Protein AF-A0A8J2HNT0-F1 (afdb_monomer)

pLDDT: mean 80.93, std 15.76, range [39.84, 97.5]

Foldseek 3Di:
DDDDPPDPDDWDFDPVPFPVVVLVVQLCVVDDDPDPPDPPDDPVRVVVVVVVSVVSNVVSCVPGTDTDDPPVPPDDVVVVVVVVVVVVVLVVDDPVVNVVVVVVVVVVVVVVVVVVVVVVVVVVVVLVVPQDPVPVVVNCVSVCVVPPDDPDPPPPPPDPPDD

Organism: Cotesia congregata (NCBI:txid51543)

Sequence (163 aa):
MGCISPPPPTIRFNYKKTNWRKFGEKLLDIHQDFLPADRNLTINEINHDILKLKGEITDTINTIVPKMENDGRKGCLKYKFKSNLIADKFKQTDLDEQARIKQLIKVVNKKLTTEFQKSETAYWVAKAKSINYKENSKFFGRINRYYKYKEPPRIVKLAHTQK

Radius of gyration: 31.46 Å; Cα contacts (8 Å, |Δi|>4): 47; chains: 1; bounding box: 58×60×75 Å

Solvent-accessible surface area (back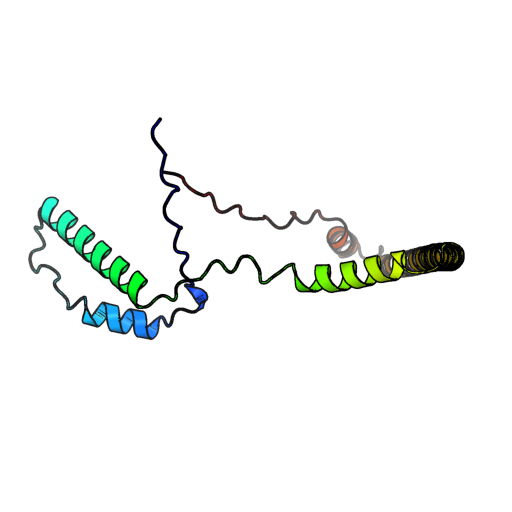bone atoms only — not comparable to full-atom values): 10210 Å² total; per-residue (Å²): 138,83,82,78,75,78,78,78,82,82,83,42,67,34,74,89,77,37,61,63,67,61,48,50,55,50,48,51,68,72,55,66,86,79,71,71,89,64,90,80,66,50,74,66,56,54,51,49,52,53,51,48,53,51,49,55,51,50,52,49,44,70,70,63,38,47,71,46,75,84,66,90,65,85,80,68,57,79,60,51,56,58,53,47,54,52,52,55,53,51,69,73,45,57,71,68,59,46,51,52,52,51,52,50,52,53,52,51,51,52,51,50,52,51,53,48,52,51,50,52,51,52,50,52,52,54,52,55,72,70,55,55,76,88,44,66,86,53,33,58,62,57,52,44,70,76,71,52,86,69,78,71,82,78,77,77,73,77,76,81,78,82,127

Mean predicted aligned error: 17.8 Å

Secondary structure (DSSP, 8-state):
----PPPPP-PEE-GGG--HHHHHHHHHHH------S-S---HHHHHHHHHHHHHHHHHHHHHHSPEE---TTTTTHHHHHHHHHHHHHHHHS-HHHHHHHHHHHHHHHHHHHHHHHHHHHHHHHHHHHT--TT-HHHHHHHHHHHHSPPPPP----------

Structure (mmCIF, N/CA/C/O backbone):
data_AF-A0A8J2HNT0-F1
#
_entry.id   AF-A0A8J2HNT0-F1
#
loop_
_atom_site.group_PDB
_atom_site.id
_atom_site.type_symbol
_atom_site.label_atom_id
_atom_site.label_alt_id
_atom_site.label_comp_id
_atom_site.label_asym_id
_atom_site.label_entity_id
_atom_site.label_seq_id
_atom_site.pdbx_PDB_ins_code
_atom_site.Cartn_x
_atom_site.Cartn_y
_atom_site.Cartn_z
_atom_site.occupancy
_atom_site.B_iso_or_equiv
_atom_site.auth_seq_id
_atom_site.auth_comp_id
_atom_site.auth_asym_id
_atom_site.auth_atom_id
_atom_site.pdbx_PDB_model_num
ATOM 1 N N . MET A 1 1 ? 27.626 -17.307 33.895 1.00 39.84 1 MET A N 1
ATOM 2 C CA . MET A 1 1 ? 26.960 -16.642 32.754 1.00 39.84 1 MET A CA 1
ATOM 3 C C . MET A 1 1 ? 25.559 -17.219 32.630 1.00 39.84 1 MET A C 1
ATOM 5 O O . MET A 1 1 ? 25.444 -18.393 32.314 1.00 39.84 1 MET A O 1
ATOM 9 N N . GLY A 1 2 ? 24.518 -16.459 32.976 1.00 45.34 2 GLY A N 1
ATOM 10 C CA . GLY A 1 2 ? 23.129 -16.917 32.867 1.00 45.34 2 GLY A CA 1
ATOM 11 C C . GLY A 1 2 ? 22.574 -16.598 31.482 1.00 45.34 2 GLY A C 1
ATOM 12 O O . GLY A 1 2 ? 22.509 -15.430 31.106 1.00 45.34 2 GLY A O 1
ATOM 13 N N . CYS A 1 3 ? 22.207 -17.619 30.711 1.00 40.81 3 CYS A N 1
ATOM 14 C CA . CYS A 1 3 ? 21.492 -17.441 29.452 1.00 40.81 3 CYS A CA 1
ATOM 15 C C . CYS A 1 3 ? 20.075 -16.946 29.762 1.00 40.81 3 CYS A C 1
ATOM 17 O O . CYS A 1 3 ? 19.251 -17.696 30.280 1.00 40.81 3 CYS A O 1
ATOM 19 N N . ILE A 1 4 ? 19.798 -15.679 29.464 1.00 45.44 4 ILE A N 1
ATOM 20 C CA . ILE A 1 4 ? 18.446 -15.128 29.531 1.00 45.44 4 ILE A CA 1
ATOM 21 C C . ILE A 1 4 ? 17.663 -15.782 28.392 1.00 45.44 4 ILE A C 1
ATOM 23 O O . ILE A 1 4 ? 17.975 -15.575 27.218 1.00 45.44 4 ILE A O 1
ATOM 27 N N . SER A 1 5 ? 16.685 -16.619 28.733 1.00 46.16 5 SER A N 1
ATOM 28 C CA . SER A 1 5 ? 15.794 -17.228 27.749 1.00 46.16 5 SER A CA 1
ATOM 29 C C . SER A 1 5 ? 15.061 -16.129 26.972 1.00 46.16 5 SER A C 1
ATOM 31 O O . SER A 1 5 ? 14.590 -15.171 27.595 1.00 46.16 5 SER A O 1
ATOM 33 N N . PRO A 1 6 ? 14.930 -16.244 25.639 1.00 57.75 6 PRO A N 1
ATOM 34 C CA . PRO A 1 6 ? 14.177 -15.274 24.859 1.00 57.75 6 PRO A CA 1
ATOM 35 C C . PRO A 1 6 ? 12.729 -15.201 25.369 1.00 57.75 6 PRO A C 1
ATOM 37 O O . PRO A 1 6 ? 12.168 -16.231 25.758 1.00 57.75 6 PRO A O 1
ATOM 40 N N . PRO A 1 7 ? 12.114 -14.004 25.382 1.00 55.75 7 PRO A N 1
ATOM 41 C CA . PRO A 1 7 ? 10.740 -13.857 25.828 1.00 55.75 7 PRO A CA 1
ATOM 42 C C . PRO A 1 7 ? 9.820 -14.737 24.971 1.00 55.75 7 PRO A C 1
ATOM 44 O O . PRO A 1 7 ? 10.031 -14.842 23.755 1.00 55.75 7 PRO A O 1
ATOM 47 N N . PRO A 1 8 ? 8.806 -15.377 25.578 1.00 58.25 8 PRO A N 1
ATOM 48 C CA . PRO A 1 8 ? 7.900 -16.251 24.854 1.00 58.25 8 PRO A CA 1
ATOM 49 C C . PRO A 1 8 ? 7.218 -15.488 23.709 1.00 58.25 8 PRO A C 1
ATOM 51 O O . PRO A 1 8 ? 6.923 -14.293 23.836 1.00 58.25 8 PRO A O 1
ATOM 54 N N . PRO A 1 9 ? 6.971 -16.151 22.568 1.00 61.19 9 PRO A N 1
ATOM 55 C CA . PRO A 1 9 ? 6.368 -15.506 21.414 1.00 61.19 9 PRO A CA 1
ATOM 56 C C . PRO A 1 9 ? 4.994 -14.941 21.785 1.00 61.19 9 PRO A C 1
ATOM 58 O O . PRO A 1 9 ? 4.118 -15.654 22.274 1.00 61.19 9 PRO A O 1
ATOM 61 N N . THR A 1 10 ? 4.794 -13.646 21.531 1.00 71.75 10 THR A N 1
ATOM 62 C CA . THR A 1 10 ? 3.497 -12.994 21.734 1.00 71.75 10 THR A CA 1
ATOM 63 C C . THR A 1 10 ? 2.491 -13.557 20.731 1.00 71.75 10 THR A C 1
ATOM 65 O O . THR A 1 10 ? 2.547 -13.271 19.533 1.00 71.75 10 THR A O 1
ATOM 68 N N . ILE A 1 11 ? 1.572 -14.397 21.213 1.00 75.25 11 ILE A N 1
ATOM 69 C CA . ILE A 1 11 ? 0.484 -14.945 20.401 1.00 75.25 11 ILE A CA 1
ATOM 70 C C . ILE A 1 11 ? -0.426 -13.782 20.000 1.00 75.25 11 ILE A C 1
ATOM 72 O O . ILE A 1 11 ? -1.030 -13.126 20.847 1.00 75.25 11 ILE A O 1
ATOM 76 N N . ARG A 1 12 ? -0.523 -13.510 18.696 1.00 84.19 12 ARG A N 1
ATOM 77 C CA . ARG A 1 12 ? -1.460 -12.520 18.156 1.00 84.19 12 ARG A CA 1
ATOM 78 C C . ARG A 1 12 ? -2.737 -13.224 17.732 1.00 84.19 12 ARG A C 1
ATOM 80 O O . ARG A 1 12 ? -2.694 -14.193 16.985 1.00 84.19 12 ARG A O 1
ATOM 87 N N . PHE A 1 13 ? -3.876 -12.719 18.173 1.00 89.62 13 PHE A N 1
ATOM 88 C CA . PHE A 1 13 ? -5.190 -13.240 17.807 1.00 89.62 13 PHE A CA 1
ATOM 89 C C . PHE A 1 13 ? -5.777 -12.482 16.612 1.00 89.62 13 PHE A C 1
ATOM 91 O O . PHE A 1 13 ? -5.577 -11.274 16.465 1.00 89.62 13 PHE A O 1
ATOM 98 N N . ASN A 1 14 ? -6.518 -13.176 15.746 1.00 90.44 14 ASN A N 1
ATOM 99 C CA . ASN A 1 14 ? -7.191 -12.570 14.598 1.00 90.44 14 ASN A CA 1
ATOM 100 C C . ASN A 1 14 ? -8.678 -12.312 14.870 1.00 90.44 14 ASN A C 1
ATOM 102 O O . ASN A 1 14 ? -9.549 -12.982 14.316 1.00 90.44 14 ASN A O 1
ATOM 106 N N . TYR A 1 15 ? -8.965 -11.279 15.663 1.00 91.62 15 TYR A N 1
ATOM 107 C CA . TYR A 1 15 ? -10.332 -10.914 16.055 1.00 91.62 15 TYR A CA 1
ATOM 108 C C . TYR A 1 15 ? -11.271 -10.605 14.879 1.00 91.62 15 TY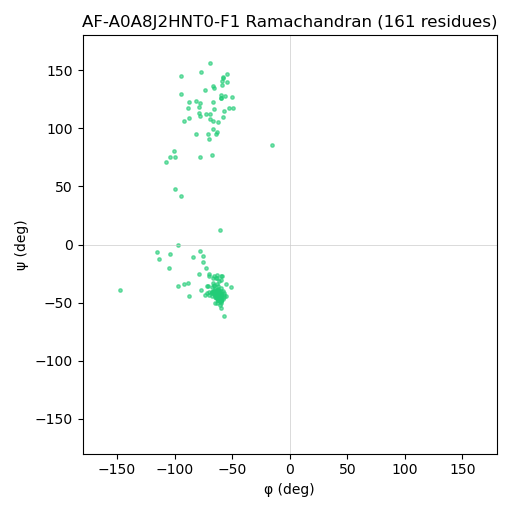R A C 1
ATOM 110 O O . TYR A 1 15 ? -12.478 -10.795 14.978 1.00 91.62 15 TYR A O 1
ATOM 118 N N . LYS A 1 16 ? -10.730 -10.158 13.736 1.00 90.56 16 LYS A N 1
ATOM 119 C CA . LYS A 1 16 ? -11.532 -9.865 12.536 1.00 90.56 16 LYS A CA 1
ATOM 120 C C . LYS A 1 16 ? -12.088 -11.122 11.872 1.00 90.56 16 LYS A C 1
ATOM 122 O O . LYS A 1 16 ? -13.097 -11.039 11.184 1.00 90.56 16 LYS A O 1
ATOM 127 N N . LYS A 1 17 ? -11.408 -12.261 12.031 1.00 90.69 17 LYS A N 1
ATOM 128 C CA . LYS A 1 17 ? -11.831 -13.553 11.473 1.00 90.69 17 LYS A CA 1
ATOM 129 C C . LYS A 1 17 ? -12.576 -14.422 12.484 1.00 90.69 17 LYS A C 1
ATOM 131 O O . LYS A 1 17 ? -12.970 -15.534 12.142 1.00 90.69 17 LYS A O 1
ATOM 136 N N . THR A 1 18 ? -12.751 -13.946 13.712 1.00 94.12 18 THR A N 1
ATOM 137 C CA . THR A 1 18 ? -13.493 -14.670 14.740 1.00 94.12 18 THR A CA 1
ATOM 138 C C . THR A 1 18 ? -14.958 -14.794 14.349 1.00 94.12 18 THR A C 1
ATOM 140 O O . THR A 1 18 ? -15.598 -13.816 13.963 1.00 94.12 18 THR A O 1
ATOM 143 N N . ASN A 1 19 ? -15.514 -15.995 14.504 1.00 95.81 19 ASN A N 1
ATOM 144 C CA . ASN A 1 19 ? -16.956 -16.188 14.460 1.00 95.81 19 ASN A CA 1
ATOM 145 C C . ASN A 1 19 ? -17.553 -15.818 15.829 1.00 95.81 19 ASN A C 1
ATOM 147 O O . ASN A 1 19 ? -17.578 -16.637 16.747 1.00 95.81 19 ASN A O 1
ATOM 151 N N . TRP A 1 20 ? -18.019 -14.575 15.958 1.00 94.44 20 TRP A N 1
ATOM 152 C CA . TRP A 1 20 ? -18.560 -14.037 17.211 1.00 94.44 20 TRP A CA 1
ATOM 153 C C . TRP A 1 20 ? -19.820 -14.748 17.701 1.00 94.44 20 TRP A C 1
ATOM 155 O O . TRP A 1 20 ? -20.053 -14.800 18.903 1.00 94.44 20 TRP A O 1
ATOM 165 N N . ARG A 1 21 ? -20.593 -15.355 16.793 1.00 96.00 21 ARG A N 1
ATOM 166 C CA . ARG A 1 21 ? -21.754 -16.162 17.173 1.00 96.00 21 ARG A CA 1
ATOM 167 C C . ARG A 1 21 ? -21.322 -17.403 17.955 1.00 96.00 21 ARG A C 1
ATOM 169 O O . ARG A 1 21 ? -21.801 -17.604 19.061 1.00 96.00 21 ARG A O 1
ATOM 176 N N . LYS A 1 22 ? -20.355 -18.167 17.434 1.00 94.25 22 LYS A N 1
ATOM 177 C CA . LYS A 1 22 ? -19.798 -19.341 18.136 1.00 94.25 22 LYS A CA 1
ATOM 178 C C . LYS A 1 22 ? -19.116 -18.966 19.449 1.00 94.25 22 LYS A C 1
ATOM 180 O O . LYS A 1 22 ? -19.171 -19.718 20.412 1.00 94.25 22 LYS A O 1
ATOM 185 N N . PHE A 1 23 ? -18.459 -17.808 19.474 1.00 95.44 23 PHE A N 1
ATOM 186 C CA . PHE A 1 23 ? -17.860 -17.276 20.693 1.00 95.44 23 PHE A CA 1
ATOM 187 C C . PHE A 1 23 ? -18.924 -17.005 21.767 1.00 95.44 23 PHE A C 1
ATOM 189 O O . PHE A 1 23 ? -18.752 -17.432 22.902 1.00 95.44 23 PHE A O 1
ATOM 196 N N . GLY A 1 24 ? -20.039 -16.363 21.398 1.00 92.62 24 GLY A N 1
ATOM 197 C CA . GLY A 1 24 ? -21.168 -16.124 22.298 1.00 92.62 24 GLY A CA 1
ATOM 198 C C . GLY A 1 24 ? -21.841 -17.415 22.766 1.00 92.62 24 GLY A C 1
ATOM 199 O O . GLY A 1 24 ? -22.056 -17.580 23.958 1.00 92.62 24 GLY A O 1
ATOM 200 N N . GLU A 1 25 ? -22.093 -18.359 21.855 1.00 94.12 25 GLU A N 1
ATOM 201 C CA . GLU A 1 25 ? -22.637 -19.684 22.194 1.00 94.12 25 GLU A CA 1
ATOM 202 C C . GLU A 1 25 ? -21.738 -20.411 23.207 1.00 94.12 25 GLU A C 1
ATOM 204 O O . GLU A 1 25 ? -22.236 -20.977 24.175 1.00 94.12 25 GLU A O 1
ATOM 209 N N . LYS A 1 26 ? -20.409 -20.339 23.040 1.00 91.62 26 LYS A N 1
ATOM 210 C CA . LYS A 1 26 ? -19.471 -20.968 23.976 1.00 91.62 26 LYS A CA 1
ATOM 211 C C . LYS A 1 26 ? -19.390 -20.249 25.322 1.00 91.62 26 LYS A C 1
ATOM 213 O O . LYS A 1 26 ? -19.245 -20.911 26.342 1.00 91.62 26 LYS A O 1
ATOM 218 N N . LEU A 1 27 ? -19.498 -18.922 25.332 1.00 90.44 27 LEU A N 1
ATOM 219 C CA . LEU A 1 27 ? -19.579 -18.152 26.573 1.00 90.44 27 LEU A CA 1
ATOM 220 C C . LEU A 1 27 ? -20.841 -18.485 27.365 1.00 90.44 27 LEU A C 1
ATOM 222 O O . LEU A 1 27 ? -20.746 -18.650 28.569 1.00 90.44 27 LEU A O 1
ATOM 226 N N . LEU A 1 28 ? -21.990 -18.620 26.701 1.00 89.62 28 LEU A N 1
ATOM 227 C CA . LEU A 1 28 ? -23.249 -19.004 27.350 1.00 89.62 28 LEU A CA 1
ATOM 228 C C . LEU A 1 28 ? -23.214 -20.443 27.889 1.00 89.62 28 LEU A C 1
ATOM 230 O O . LEU A 1 28 ? -23.812 -20.730 28.917 1.00 89.62 28 LEU A O 1
ATOM 234 N N . ASP A 1 29 ? -22.501 -21.341 27.206 1.00 87.62 29 ASP A N 1
ATOM 235 C CA . ASP A 1 29 ? -22.283 -22.724 27.650 1.00 87.62 29 ASP A CA 1
ATOM 236 C C . ASP A 1 29 ? -21.397 -22.798 28.907 1.00 87.62 29 ASP A C 1
ATOM 238 O O . ASP A 1 29 ? -21.675 -23.564 29.825 1.00 87.62 29 ASP A O 1
ATOM 242 N N . ILE A 1 30 ? -20.340 -21.981 28.966 1.00 84.62 30 ILE A N 1
ATOM 243 C CA . ILE A 1 30 ? -19.419 -21.926 30.114 1.00 84.62 30 ILE A CA 1
ATOM 244 C C . ILE A 1 30 ? -20.041 -21.155 31.283 1.00 84.62 30 ILE A C 1
ATOM 246 O O . ILE A 1 30 ? -19.879 -21.538 32.440 1.00 84.62 30 ILE A O 1
ATOM 250 N N . HIS A 1 31 ? -20.751 -20.073 30.978 1.00 76.44 31 HIS A N 1
ATOM 251 C CA . HIS A 1 31 ? -21.320 -19.163 31.953 1.00 76.44 31 HIS A CA 1
ATOM 252 C C . HIS A 1 31 ? -22.826 -19.392 32.067 1.00 76.44 31 HIS A C 1
ATOM 254 O O . HIS A 1 31 ? -23.636 -18.617 31.561 1.00 76.44 31 HIS A O 1
ATOM 260 N N . GLN A 1 32 ? -23.200 -20.482 32.735 1.00 73.06 32 GLN A N 1
ATOM 261 C CA . GLN A 1 32 ? -24.571 -20.644 33.204 1.00 73.06 32 GLN A CA 1
ATOM 262 C C . GLN A 1 32 ? -24.752 -19.804 34.468 1.00 73.06 32 GLN A C 1
ATOM 264 O O . GLN A 1 32 ? -24.146 -20.097 35.497 1.00 73.06 32 GLN A O 1
ATOM 269 N N . ASP A 1 33 ? -25.540 -18.738 34.325 1.00 62.94 33 ASP A N 1
ATOM 270 C CA . ASP A 1 33 ? -25.996 -17.764 35.322 1.00 62.94 33 ASP A CA 1
ATOM 271 C C . ASP A 1 33 ? -25.817 -18.191 36.792 1.00 62.94 33 ASP A C 1
ATOM 273 O O . ASP A 1 33 ? -26.7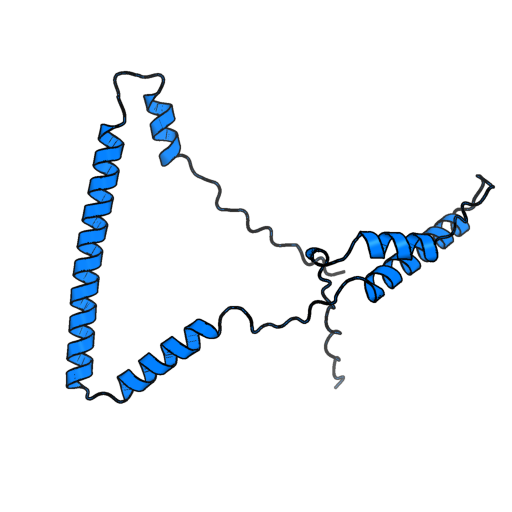42 -18.675 37.442 1.00 62.94 33 ASP A O 1
ATOM 277 N N . PHE A 1 34 ? -24.633 -17.939 37.355 1.00 66.38 34 PHE A N 1
ATOM 278 C CA . PHE A 1 34 ? -24.456 -17.869 38.804 1.00 66.38 34 PHE A CA 1
ATOM 279 C C . PHE A 1 34 ? -24.251 -16.408 39.180 1.00 66.38 34 PHE A C 1
ATOM 281 O O . PHE A 1 34 ? -23.152 -15.965 39.504 1.00 66.38 34 PHE A O 1
ATOM 288 N N . LEU A 1 35 ? -25.327 -15.632 39.069 1.00 69.31 35 LEU A N 1
ATOM 289 C CA . LEU A 1 35 ? -25.424 -14.362 39.773 1.00 69.31 35 LEU A CA 1
ATOM 290 C C . LEU A 1 35 ? -25.793 -14.691 41.223 1.00 69.31 35 LEU A C 1
ATOM 292 O O . LEU A 1 35 ? -26.852 -15.286 41.443 1.00 69.31 35 LEU A O 1
ATOM 296 N N . PRO A 1 36 ? -24.951 -14.341 42.210 1.00 71.06 36 PRO A N 1
ATOM 297 C CA . PRO A 1 36 ? -25.291 -14.555 43.607 1.00 71.06 36 PRO A CA 1
ATOM 298 C C . PRO A 1 36 ? -26.617 -13.858 43.923 1.00 71.06 36 PRO A C 1
ATOM 300 O O . PRO A 1 36 ? -26.796 -12.676 43.620 1.00 71.06 36 PRO A O 1
ATOM 303 N N . ALA A 1 37 ? -27.564 -14.596 44.505 1.00 73.56 37 ALA A N 1
ATOM 304 C CA . ALA A 1 37 ? -28.866 -14.045 44.879 1.00 73.56 37 ALA A CA 1
ATOM 305 C C . ALA A 1 37 ? -28.730 -12.950 45.954 1.00 73.56 37 ALA A C 1
ATOM 307 O O . ALA A 1 37 ? -29.528 -12.010 46.003 1.00 73.56 37 ALA A O 1
ATOM 308 N N . ASP A 1 38 ? -27.686 -13.052 46.779 1.00 79.50 38 ASP A N 1
ATOM 309 C CA . ASP A 1 38 ? -27.380 -12.084 47.817 1.00 79.50 38 ASP A CA 1
ATOM 310 C C . ASP A 1 38 ? -26.650 -10.866 47.256 1.00 79.50 38 ASP A C 1
ATOM 312 O O . ASP A 1 38 ? -25.563 -10.942 46.688 1.00 79.50 38 ASP A O 1
ATOM 316 N N . ARG A 1 39 ? -27.241 -9.692 47.488 1.00 74.44 39 ARG A N 1
ATOM 317 C CA . ARG A 1 39 ? -26.655 -8.392 47.121 1.00 74.44 39 ARG A CA 1
ATOM 318 C C . ARG A 1 39 ? -25.554 -7.926 48.078 1.00 74.44 39 ARG A C 1
ATOM 320 O O . ARG A 1 39 ? -24.929 -6.902 47.819 1.00 74.44 39 ARG A O 1
ATOM 327 N N . ASN A 1 40 ? -25.320 -8.660 49.164 1.00 85.50 40 ASN A N 1
ATOM 328 C CA . ASN A 1 40 ? -24.361 -8.320 50.216 1.00 85.50 40 ASN A CA 1
ATOM 329 C C . ASN A 1 40 ? -23.046 -9.093 50.054 1.00 85.50 40 ASN A C 1
ATOM 331 O O . ASN A 1 40 ? -22.543 -9.675 51.012 1.00 85.50 40 ASN A O 1
ATOM 335 N N . LEU A 1 41 ? -22.500 -9.111 48.839 1.00 86.31 41 LEU A N 1
ATOM 336 C CA . LEU A 1 41 ? -21.209 -9.740 48.582 1.00 86.31 41 LEU A CA 1
ATOM 337 C C . LEU A 1 41 ? -20.094 -8.968 49.283 1.00 86.31 41 LEU A C 1
ATOM 339 O O . LEU A 1 41 ? -20.016 -7.736 49.227 1.00 86.31 41 LEU A O 1
ATOM 343 N N . THR A 1 42 ? -19.188 -9.703 49.910 1.00 92.31 42 THR A N 1
ATOM 344 C CA . THR A 1 42 ? -17.936 -9.144 50.403 1.00 92.31 42 THR A CA 1
ATOM 345 C C . THR A 1 42 ? -17.033 -8.758 49.229 1.00 92.31 42 THR A C 1
ATOM 347 O O . THR A 1 42 ? -17.105 -9.313 48.132 1.00 92.31 42 THR A O 1
ATOM 350 N N . ILE A 1 43 ? -16.107 -7.824 49.464 1.00 92.06 43 ILE A N 1
ATOM 351 C CA . ILE A 1 43 ? -15.122 -7.402 48.453 1.00 92.06 43 ILE A CA 1
ATOM 352 C C . ILE A 1 43 ? -14.323 -8.603 47.912 1.00 92.06 43 ILE A C 1
ATOM 354 O O . ILE A 1 43 ? -13.964 -8.635 46.736 1.00 92.06 43 ILE A O 1
ATOM 358 N N . ASN A 1 44 ? -14.057 -9.603 48.755 1.00 93.81 44 ASN A N 1
ATOM 359 C CA . ASN A 1 44 ? -13.306 -10.793 48.366 1.00 93.81 44 ASN A CA 1
ATOM 360 C C . ASN A 1 44 ? -14.094 -11.690 47.408 1.00 93.81 44 ASN A C 1
ATOM 362 O O . ASN A 1 44 ? -13.514 -12.169 46.437 1.00 93.81 44 ASN A O 1
ATOM 366 N N . GLU A 1 45 ? -15.393 -11.874 47.642 1.00 87.44 45 GLU A N 1
ATOM 367 C CA . GLU A 1 45 ? -16.274 -12.639 46.750 1.00 87.44 45 GLU A CA 1
ATOM 368 C C . GLU A 1 45 ? -16.409 -11.943 45.393 1.00 87.44 45 GLU A C 1
ATOM 370 O O . GLU A 1 45 ? -16.200 -12.569 44.358 1.00 87.44 45 GLU A O 1
ATOM 375 N N . ILE A 1 46 ? -16.591 -10.617 45.389 1.00 88.06 46 ILE A N 1
ATOM 376 C CA . ILE A 1 46 ? -16.620 -9.822 44.150 1.00 88.06 46 ILE A CA 1
ATOM 377 C C . ILE A 1 46 ? -15.319 -10.001 43.356 1.00 88.06 46 ILE A C 1
ATOM 379 O O . ILE A 1 46 ? -15.338 -10.234 42.147 1.00 88.06 46 ILE A O 1
ATOM 383 N N . ASN A 1 47 ? -14.167 -9.906 44.024 1.00 91.88 47 ASN A N 1
ATOM 384 C CA . ASN A 1 47 ? -12.875 -10.089 43.367 1.00 91.88 47 ASN A CA 1
ATOM 385 C C . ASN A 1 47 ? -12.690 -11.519 42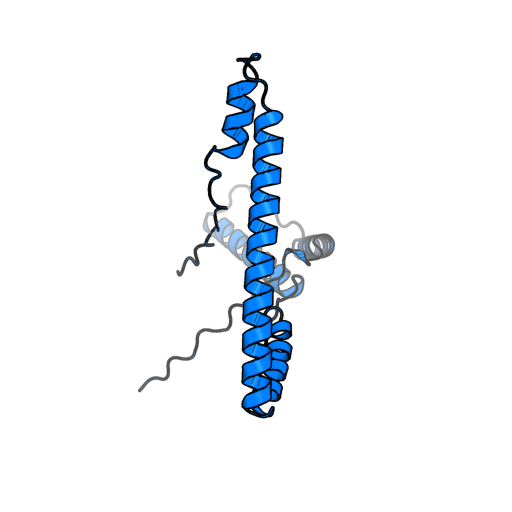.845 1.00 91.88 47 ASN A C 1
ATOM 387 O O . ASN A 1 47 ? -12.129 -11.701 41.762 1.00 91.88 47 ASN A O 1
ATOM 391 N N . HIS A 1 48 ? -13.156 -12.521 43.592 1.00 90.56 48 HIS A N 1
ATOM 392 C CA . HIS A 1 48 ? -13.122 -13.917 43.174 1.00 90.56 48 HIS A CA 1
ATOM 393 C C . HIS A 1 48 ? -13.926 -14.128 41.884 1.00 90.56 48 HIS A C 1
ATOM 395 O O . HIS A 1 48 ? -13.391 -14.672 40.916 1.00 90.56 48 HIS A O 1
ATOM 401 N N . ASP A 1 49 ? -15.152 -13.611 41.826 1.00 87.38 49 ASP A N 1
ATOM 402 C CA . ASP A 1 49 ? -16.028 -13.741 40.660 1.00 87.38 49 ASP A CA 1
ATOM 403 C C . ASP A 1 49 ? -15.470 -13.007 39.434 1.00 87.38 49 ASP A C 1
ATOM 405 O O . ASP A 1 49 ? -15.473 -13.543 38.324 1.00 87.38 49 ASP A O 1
ATOM 409 N N . ILE A 1 50 ? -14.890 -11.816 39.623 1.00 90.12 50 ILE A N 1
ATOM 410 C CA . ILE A 1 50 ? -14.208 -11.081 38.545 1.00 90.12 50 ILE A CA 1
ATOM 411 C C . ILE A 1 50 ? -13.027 -11.888 37.992 1.00 90.12 50 ILE A C 1
ATOM 413 O O . ILE A 1 50 ? -12.820 -11.938 36.775 1.00 90.12 50 ILE A O 1
ATOM 417 N N . LEU A 1 51 ? -12.227 -12.511 38.864 1.00 91.81 51 LEU A N 1
ATOM 418 C CA . LEU A 1 51 ? -11.093 -13.331 38.438 1.00 91.81 51 LEU A CA 1
ATOM 419 C C . LEU A 1 51 ? -11.551 -14.583 37.692 1.00 91.81 51 LEU A C 1
ATOM 421 O O . LEU A 1 51 ? -10.958 -14.918 36.663 1.00 91.81 51 LEU A O 1
ATOM 425 N N . LYS A 1 52 ? -12.621 -15.227 38.164 1.00 89.00 52 LYS A N 1
ATOM 426 C CA . LYS A 1 52 ? -13.236 -16.380 37.506 1.00 89.00 52 LYS A CA 1
ATOM 427 C C . LYS A 1 52 ? -13.733 -16.019 36.103 1.00 89.00 52 LYS A C 1
ATOM 429 O O . LYS A 1 52 ? -13.292 -16.631 35.132 1.00 89.00 52 LYS A O 1
ATOM 434 N N . LEU A 1 53 ? -14.521 -14.948 35.977 1.00 89.06 53 LEU A N 1
ATOM 435 C CA . LEU A 1 53 ? -14.999 -14.415 34.694 1.00 89.06 53 LEU A CA 1
ATOM 436 C C . LEU A 1 53 ? -13.849 -14.101 33.734 1.00 89.06 53 LEU A C 1
ATOM 438 O O . LEU A 1 53 ? -13.887 -14.430 32.547 1.00 89.06 53 LEU A O 1
ATOM 442 N N . LYS A 1 54 ? -12.790 -13.467 34.243 1.00 92.12 54 LYS A N 1
ATOM 443 C CA . LYS A 1 54 ? -11.602 -13.160 33.444 1.00 92.12 54 LYS A CA 1
ATOM 444 C C . LYS A 1 54 ? -10.927 -14.432 32.924 1.00 92.12 54 LYS A C 1
ATOM 446 O O . LYS A 1 54 ? -10.477 -14.436 31.775 1.00 92.12 54 LYS A O 1
ATOM 451 N N . GLY A 1 55 ? -10.847 -15.479 33.744 1.00 91.75 55 GLY A N 1
ATOM 452 C CA . GLY A 1 55 ? -10.343 -16.795 33.348 1.00 91.75 55 GLY A CA 1
ATOM 453 C C . GLY A 1 55 ? -11.173 -17.398 32.218 1.00 91.75 55 GLY A C 1
ATOM 454 O O . GLY A 1 55 ? -10.642 -17.642 31.137 1.00 91.75 55 GLY A O 1
ATOM 455 N N . GLU A 1 56 ? -12.488 -17.499 32.417 1.00 92.38 56 GLU A N 1
ATOM 456 C CA . GLU A 1 56 ? -13.441 -18.055 31.444 1.00 92.38 56 GLU A CA 1
ATOM 457 C C . GLU A 1 56 ? -13.391 -17.327 30.087 1.00 92.38 56 GLU A C 1
ATOM 459 O O . GLU A 1 56 ? -13.338 -17.955 29.023 1.00 92.38 56 GLU A O 1
ATOM 464 N N . ILE A 1 57 ? -13.328 -15.989 30.099 1.00 92.88 57 ILE A N 1
ATOM 465 C CA . ILE A 1 57 ? -13.180 -15.178 28.880 1.00 92.88 57 ILE A CA 1
ATOM 466 C C . ILE A 1 57 ? -11.847 -15.474 28.189 1.00 92.88 57 ILE A C 1
ATOM 468 O O . ILE A 1 57 ? -11.801 -15.634 26.967 1.00 92.88 57 ILE A O 1
ATOM 472 N N . THR A 1 58 ? -10.755 -15.539 28.953 1.00 93.25 58 THR A N 1
ATOM 473 C CA . THR A 1 58 ? -9.413 -15.781 28.407 1.00 93.25 58 THR A CA 1
ATOM 474 C C . THR A 1 58 ? -9.327 -17.165 27.764 1.00 93.25 58 THR A C 1
ATOM 476 O O . THR A 1 58 ? -8.814 -17.295 26.650 1.00 93.25 58 THR A O 1
ATOM 479 N N . ASP A 1 59 ? -9.901 -18.180 28.402 1.00 92.19 59 ASP A N 1
ATOM 480 C CA . ASP A 1 59 ? -9.945 -19.548 27.885 1.00 92.19 59 ASP A CA 1
ATOM 481 C C . ASP A 1 59 ? -10.814 -19.658 26.633 1.00 92.19 59 ASP A C 1
ATOM 483 O O . ASP A 1 59 ? -10.419 -20.284 25.641 1.00 92.19 59 ASP A O 1
ATOM 487 N N . THR A 1 60 ? -11.951 -18.960 26.610 1.00 94.25 60 THR A N 1
ATOM 488 C CA . THR A 1 60 ? -12.803 -18.902 25.418 1.00 94.25 60 THR A CA 1
ATOM 489 C C . THR A 1 60 ? -12.080 -18.221 24.255 1.00 94.25 60 THR A C 1
ATOM 491 O O . THR A 1 60 ? -12.126 -18.713 23.123 1.00 94.25 60 THR A O 1
ATOM 494 N N . ILE A 1 61 ? -11.351 -17.127 24.514 1.00 93.88 61 ILE A N 1
ATOM 495 C CA . ILE A 1 61 ? -10.515 -16.458 23.506 1.00 93.88 61 ILE A CA 1
ATOM 496 C C . ILE A 1 61 ? -9.459 -17.425 22.967 1.00 93.88 61 ILE A C 1
ATOM 498 O O . ILE A 1 61 ? -9.334 -17.570 21.751 1.00 93.88 61 ILE A O 1
ATOM 502 N N . ASN A 1 62 ? -8.739 -18.116 23.849 1.00 91.31 62 ASN A N 1
ATOM 503 C CA . ASN A 1 62 ? -7.678 -19.049 23.471 1.00 91.31 62 ASN A CA 1
ATOM 504 C C . ASN A 1 62 ? -8.178 -20.222 22.617 1.00 91.31 62 ASN A C 1
ATOM 506 O O . ASN A 1 62 ? -7.421 -20.723 21.779 1.00 91.31 62 ASN A O 1
ATOM 510 N N . THR A 1 63 ? -9.426 -20.640 22.832 1.00 92.12 63 THR A N 1
ATOM 511 C CA . THR A 1 63 ? -10.040 -21.799 22.174 1.00 92.12 63 THR A CA 1
ATOM 512 C C . THR A 1 63 ? -10.689 -21.435 20.839 1.00 92.12 63 THR A C 1
ATOM 514 O O . THR A 1 63 ? -10.519 -22.146 19.851 1.00 92.12 63 THR A O 1
ATOM 517 N N . ILE A 1 64 ? -11.437 -20.328 20.790 1.00 94.12 64 ILE A N 1
ATOM 518 C CA . ILE A 1 64 ? -12.279 -19.976 19.637 1.00 94.12 64 ILE A CA 1
ATOM 519 C C . ILE A 1 64 ? -11.592 -18.995 18.688 1.00 94.12 64 ILE A C 1
ATOM 521 O O . ILE A 1 64 ? -11.805 -19.063 17.474 1.00 94.12 64 ILE A O 1
ATOM 525 N N . VAL A 1 65 ? -10.802 -18.049 19.205 1.00 93.88 65 VAL A N 1
ATOM 526 C CA . VAL A 1 65 ? -10.227 -16.996 18.365 1.00 93.88 65 VAL A CA 1
ATOM 527 C C . VAL A 1 65 ? -9.032 -17.553 17.590 1.00 93.88 65 VAL A C 1
ATOM 529 O O . VAL A 1 65 ? -8.049 -17.979 18.201 1.00 93.88 65 VAL A O 1
ATOM 532 N N . PRO A 1 66 ? -9.049 -17.508 16.242 1.00 91.19 66 PRO A N 1
ATOM 533 C CA . PRO A 1 66 ? -7.939 -18.015 15.452 1.00 91.19 66 PRO A CA 1
ATOM 534 C C . PRO A 1 66 ? -6.640 -17.282 15.789 1.00 91.19 66 PRO A C 1
ATOM 536 O O . PRO A 1 66 ? -6.572 -16.046 15.753 1.00 91.19 66 PRO A O 1
ATOM 539 N N . LYS A 1 67 ? -5.588 -18.050 16.075 1.00 90.75 67 LYS A N 1
ATOM 540 C CA . LYS A 1 67 ? -4.241 -17.518 16.277 1.00 90.75 67 LYS A CA 1
ATOM 541 C C . LYS A 1 67 ? -3.665 -17.107 14.924 1.00 90.75 67 LYS A C 1
ATOM 543 O O . LYS A 1 67 ? -3.767 -17.826 13.933 1.00 90.75 67 LYS A O 1
ATOM 548 N N . MET A 1 68 ? -3.099 -15.912 14.870 1.00 83.88 68 MET A N 1
ATOM 549 C CA . MET A 1 68 ? -2.372 -15.423 13.714 1.00 83.88 68 MET A CA 1
ATOM 550 C C . MET A 1 68 ? -0.927 -15.880 13.861 1.00 83.88 68 MET A C 1
ATOM 552 O O . MET A 1 68 ? -0.185 -15.365 14.698 1.00 83.88 68 MET A O 1
ATOM 556 N N . GLU A 1 69 ? -0.521 -16.838 13.036 1.00 73.00 69 GLU A N 1
ATOM 557 C CA . GLU A 1 69 ? 0.899 -17.067 12.822 1.00 73.00 69 GLU A CA 1
ATOM 558 C C . GLU A 1 69 ? 1.485 -15.772 12.258 1.00 73.00 69 GLU A C 1
ATOM 560 O O . GLU A 1 69 ? 0.971 -15.214 11.281 1.00 73.00 69 GLU A O 1
ATOM 565 N N . ASN A 1 70 ? 2.528 -15.254 12.909 1.00 62.66 70 ASN A N 1
ATOM 566 C CA . ASN A 1 70 ? 3.331 -14.163 12.374 1.00 62.66 70 ASN A CA 1
ATOM 567 C C . ASN A 1 70 ? 4.073 -14.701 11.146 1.00 62.66 70 ASN A C 1
ATOM 569 O O . ASN A 1 70 ? 5.262 -15.009 11.185 1.00 62.66 70 ASN A O 1
ATOM 573 N N . ASP A 1 71 ? 3.360 -14.828 10.036 1.00 56.72 71 ASP A N 1
ATOM 574 C CA . ASP A 1 71 ? 3.943 -15.151 8.753 1.00 56.72 71 AS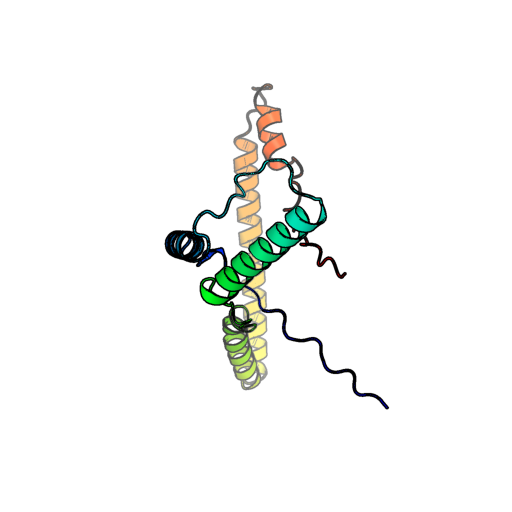P A CA 1
ATOM 575 C C . ASP A 1 71 ? 4.577 -13.861 8.224 1.00 56.72 71 ASP A C 1
ATOM 577 O O . ASP A 1 71 ? 4.039 -13.158 7.363 1.00 56.72 71 ASP A O 1
ATOM 581 N N . GLY A 1 72 ? 5.726 -13.498 8.806 1.00 55.28 72 GLY A N 1
ATOM 582 C CA . GLY A 1 72 ? 6.505 -12.293 8.498 1.00 55.28 72 GLY A CA 1
ATOM 583 C C . GLY A 1 72 ? 6.998 -12.213 7.045 1.00 55.28 72 GLY A C 1
ATOM 584 O O . GLY A 1 72 ? 7.850 -11.390 6.723 1.00 55.28 72 GLY A O 1
ATOM 585 N N . ARG A 1 73 ? 6.490 -13.072 6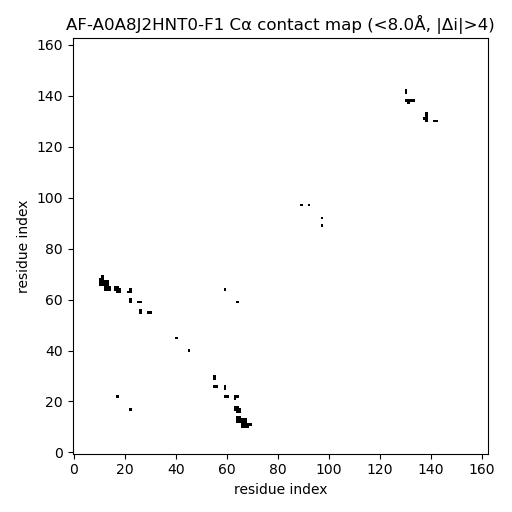.152 1.00 54.31 73 ARG A N 1
ATOM 586 C CA . ARG A 1 73 ? 6.939 -13.253 4.770 1.00 54.31 73 ARG A CA 1
ATOM 587 C C . ARG A 1 73 ? 5.896 -12.872 3.712 1.00 54.31 73 ARG A C 1
ATOM 589 O O . ARG A 1 73 ? 6.236 -12.826 2.531 1.00 54.31 73 ARG A O 1
ATOM 596 N N . LYS A 1 74 ? 4.650 -12.540 4.070 1.00 52.19 74 LYS A N 1
ATOM 597 C CA . LYS A 1 74 ? 3.551 -12.360 3.091 1.00 52.19 74 LYS A CA 1
ATOM 598 C C . LYS A 1 74 ? 3.307 -10.919 2.610 1.00 52.19 74 LYS A C 1
ATOM 600 O O . LYS A 1 74 ? 2.164 -10.515 2.436 1.00 52.19 74 LYS A O 1
ATOM 605 N N . GLY A 1 75 ? 4.363 -10.146 2.334 1.00 49.38 75 GLY A N 1
ATOM 606 C CA . GLY A 1 75 ? 4.185 -8.779 1.806 1.00 49.38 75 GLY A CA 1
ATOM 607 C C . GLY A 1 75 ? 5.246 -8.254 0.838 1.00 49.38 75 GLY A C 1
ATOM 608 O O . GLY A 1 75 ? 4.888 -7.611 -0.142 1.00 49.38 75 GLY A O 1
ATOM 609 N N . CYS A 1 76 ? 6.538 -8.536 1.050 1.00 50.72 76 CYS A N 1
ATOM 610 C CA . CYS A 1 76 ? 7.606 -7.840 0.304 1.00 50.72 76 CYS A CA 1
ATOM 611 C C . CYS A 1 76 ? 8.427 -8.723 -0.660 1.00 50.72 76 CYS A C 1
ATOM 613 O O . CYS A 1 76 ? 9.138 -8.206 -1.520 1.00 50.72 76 CYS A O 1
ATOM 615 N N . LEU A 1 77 ? 8.313 -10.054 -0.576 1.00 49.66 77 LEU A N 1
ATOM 616 C CA . LEU A 1 77 ? 9.194 -10.969 -1.320 1.00 49.66 77 LEU A CA 1
ATOM 617 C C . LEU A 1 77 ? 8.833 -11.145 -2.805 1.00 49.66 77 LEU A C 1
ATOM 619 O O . LEU A 1 77 ? 9.722 -11.412 -3.610 1.00 49.66 77 LEU A O 1
ATOM 623 N N . LYS A 1 78 ? 7.568 -10.943 -3.205 1.00 51.25 78 LYS A N 1
ATOM 624 C CA . LYS A 1 78 ? 7.138 -11.173 -4.602 1.00 51.25 78 LYS A CA 1
ATOM 625 C C . LYS A 1 78 ? 7.761 -10.192 -5.609 1.00 51.25 78 LYS A C 1
ATOM 627 O O . LYS A 1 78 ? 7.974 -10.569 -6.758 1.00 51.25 78 LYS A O 1
ATOM 632 N N . TYR A 1 79 ? 8.088 -8.969 -5.186 1.00 51.75 79 TYR A N 1
ATOM 633 C CA . TYR A 1 79 ? 8.710 -7.958 -6.055 1.00 51.75 79 TYR A CA 1
ATOM 634 C C . TYR A 1 79 ? 10.241 -8.040 -6.061 1.00 51.75 79 TYR A C 1
ATOM 636 O O . TYR A 1 79 ? 10.860 -7.824 -7.102 1.00 51.75 79 TYR A O 1
ATOM 644 N N . LYS A 1 80 ? 10.856 -8.429 -4.934 1.00 53.06 80 LYS A N 1
ATOM 645 C CA . LYS A 1 80 ? 12.315 -8.585 -4.836 1.00 53.06 80 LYS A CA 1
ATOM 646 C C . LYS A 1 80 ? 12.843 -9.701 -5.737 1.00 53.06 80 LYS A C 1
ATOM 648 O O . LYS A 1 80 ? 13.850 -9.504 -6.402 1.00 53.06 80 LYS A O 1
ATOM 653 N N . PHE A 1 81 ? 12.132 -10.826 -5.837 1.00 56.53 81 PHE A N 1
ATOM 654 C CA . PHE A 1 81 ? 12.563 -11.943 -6.688 1.00 56.53 81 PHE A CA 1
ATOM 655 C C . PHE A 1 81 ? 12.657 -11.566 -8.172 1.00 56.53 81 PHE A C 1
ATOM 657 O O . PHE A 1 81 ? 13.662 -11.855 -8.815 1.00 56.53 81 PHE A O 1
ATOM 664 N N . LYS A 1 82 ? 11.648 -10.870 -8.712 1.00 58.12 82 LYS A N 1
ATOM 665 C CA . LYS A 1 82 ? 11.662 -10.430 -10.116 1.00 58.12 82 LYS A CA 1
ATOM 666 C C . LYS A 1 82 ? 12.728 -9.362 -10.370 1.00 58.12 82 LYS A C 1
ATOM 668 O O . LYS A 1 82 ? 13.418 -9.433 -11.380 1.00 58.12 82 LYS A O 1
ATOM 673 N N . SER A 1 83 ? 12.893 -8.414 -9.444 1.00 63.03 83 SER A N 1
ATOM 674 C CA . SER A 1 83 ? 13.926 -7.375 -9.549 1.00 63.03 83 SER A CA 1
ATOM 675 C C . SER A 1 83 ? 15.342 -7.959 -9.522 1.00 63.03 83 SER A C 1
ATOM 677 O O . SER A 1 83 ? 16.195 -7.503 -10.278 1.00 63.03 83 SER A O 1
ATOM 679 N N . ASN A 1 84 ? 15.585 -8.978 -8.694 1.00 71.62 84 ASN A N 1
ATOM 680 C CA . ASN A 1 84 ? 16.888 -9.635 -8.602 1.00 71.62 84 ASN A CA 1
ATOM 681 C C . ASN A 1 84 ? 17.199 -10.447 -9.864 1.00 71.62 84 ASN A C 1
ATOM 683 O O . ASN A 1 84 ? 18.276 -10.297 -10.419 1.00 71.62 84 ASN A O 1
ATOM 687 N N . LEU A 1 85 ? 16.230 -11.205 -10.391 1.00 70.69 85 LEU A N 1
ATOM 688 C CA . LEU A 1 85 ? 16.392 -11.946 -11.650 1.00 70.69 85 LEU A CA 1
ATOM 689 C C . LEU A 1 85 ? 16.742 -11.034 -12.835 1.00 70.69 85 LEU A C 1
ATOM 691 O O . LEU A 1 85 ? 17.566 -11.395 -13.672 1.00 70.69 85 LEU A O 1
ATOM 695 N N . ILE A 1 86 ? 16.125 -9.851 -12.908 1.00 75.12 86 ILE A N 1
ATOM 696 C CA . ILE A 1 86 ? 16.434 -8.855 -13.942 1.00 75.12 86 ILE A CA 1
ATOM 697 C C . ILE A 1 86 ? 17.845 -8.294 -13.735 1.00 75.12 86 ILE A C 1
ATOM 699 O O . ILE A 1 86 ? 18.601 -8.193 -14.697 1.00 75.12 86 ILE A O 1
ATOM 703 N N . ALA A 1 87 ? 18.216 -7.967 -12.495 1.00 76.69 87 ALA A N 1
ATOM 704 C CA . ALA A 1 87 ? 19.547 -7.458 -12.176 1.00 76.69 87 ALA A CA 1
ATOM 705 C C . ALA A 1 87 ? 20.653 -8.487 -12.465 1.00 76.69 87 ALA A C 1
ATOM 707 O O . ALA A 1 87 ? 21.703 -8.122 -12.987 1.00 76.69 87 ALA A O 1
ATOM 708 N N . ASP A 1 88 ? 20.415 -9.763 -12.170 1.00 80.25 88 ASP A N 1
ATOM 709 C CA . ASP A 1 88 ? 21.384 -10.836 -12.387 1.00 80.25 88 ASP A CA 1
ATOM 710 C C . ASP A 1 88 ? 21.547 -11.153 -13.876 1.00 80.25 88 ASP A C 1
ATOM 712 O O . ASP A 1 88 ? 22.676 -11.259 -14.351 1.00 80.25 88 ASP A O 1
ATOM 716 N N . LYS A 1 89 ? 20.451 -11.188 -14.649 1.00 80.81 89 LYS A N 1
ATOM 717 C CA . LYS A 1 89 ? 20.533 -11.295 -16.116 1.00 80.81 89 LYS A CA 1
ATOM 718 C C . LYS A 1 89 ? 21.246 -10.102 -16.744 1.00 80.81 89 LYS A C 1
ATOM 720 O O . LYS A 1 89 ? 22.044 -10.292 -17.651 1.00 80.81 89 LYS A O 1
ATOM 725 N N . PHE A 1 90 ? 21.004 -8.893 -16.240 1.00 81.31 90 PHE A N 1
ATOM 726 C CA . PHE A 1 90 ? 21.664 -7.687 -16.736 1.00 81.31 90 PHE A CA 1
ATOM 727 C C . PHE A 1 90 ? 23.182 -7.714 -16.511 1.00 81.31 90 PHE A C 1
ATOM 729 O O . PHE A 1 90 ? 23.928 -7.234 -17.354 1.00 81.31 90 PHE A O 1
ATOM 736 N N . LYS A 1 91 ? 23.653 -8.311 -15.408 1.00 81.06 91 LYS A N 1
ATOM 737 C CA . LYS A 1 91 ? 25.090 -8.494 -15.139 1.00 81.06 91 LYS A CA 1
ATOM 738 C C . LYS A 1 91 ? 25.754 -9.526 -16.053 1.00 81.06 91 LYS A C 1
ATOM 740 O O . LYS A 1 91 ? 26.963 -9.462 -16.230 1.00 81.06 91 LYS A O 1
ATOM 745 N N . GLN A 1 92 ? 24.981 -10.472 -16.585 1.00 86.88 92 GLN A N 1
ATOM 746 C CA . GLN A 1 92 ? 25.458 -11.499 -17.519 1.00 86.88 92 GLN A CA 1
ATOM 747 C C . GLN A 1 92 ? 25.491 -11.008 -18.975 1.00 86.88 92 GLN A C 1
ATOM 749 O O . GLN A 1 92 ? 26.037 -11.692 -19.831 1.00 86.88 92 GLN A O 1
ATOM 754 N N . THR A 1 93 ? 24.897 -9.849 -19.269 1.00 87.94 93 THR A N 1
ATOM 755 C CA . THR A 1 93 ? 24.932 -9.207 -20.589 1.00 87.94 93 THR A CA 1
ATOM 756 C C . THR A 1 93 ? 26.282 -8.527 -20.839 1.00 87.94 93 THR A C 1
ATOM 758 O O . THR A 1 93 ? 26.876 -7.987 -19.906 1.00 87.94 93 THR A O 1
ATOM 761 N N . ASP A 1 94 ? 26.729 -8.480 -22.095 1.00 92.44 94 ASP A N 1
ATOM 762 C CA . ASP A 1 94 ? 27.932 -7.750 -22.511 1.00 92.44 94 ASP A CA 1
ATOM 763 C C . ASP A 1 94 ? 27.906 -6.271 -22.096 1.00 92.44 94 ASP A C 1
ATOM 765 O O . ASP A 1 94 ? 26.858 -5.618 -22.079 1.00 92.44 94 ASP A O 1
ATOM 769 N N . LEU A 1 95 ? 29.082 -5.720 -21.782 1.00 90.12 95 LEU A N 1
ATOM 770 C CA . LEU A 1 95 ? 29.225 -4.351 -21.271 1.00 90.12 95 LEU A CA 1
ATOM 771 C C . LEU A 1 95 ? 28.680 -3.286 -22.237 1.00 90.12 95 LEU A C 1
ATOM 773 O O . LEU A 1 95 ? 28.049 -2.326 -21.786 1.00 90.12 95 LEU A O 1
ATOM 777 N N . ASP A 1 96 ? 28.862 -3.471 -23.545 1.00 90.94 96 ASP A N 1
ATOM 778 C CA . ASP A 1 96 ? 28.378 -2.536 -24.568 1.00 90.94 96 ASP A CA 1
ATOM 779 C C . ASP A 1 96 ? 26.846 -2.517 -24.645 1.00 90.94 96 ASP A C 1
ATOM 781 O O . ASP A 1 96 ? 26.218 -1.454 -24.687 1.00 90.94 96 ASP A O 1
ATOM 785 N N . GLU A 1 97 ? 26.219 -3.690 -24.561 1.00 90.69 97 GLU A N 1
ATOM 786 C CA . GLU A 1 97 ? 24.762 -3.808 -24.553 1.00 90.69 97 GLU A CA 1
ATOM 787 C C . GLU A 1 97 ? 24.177 -3.286 -23.227 1.00 90.69 97 GLU A C 1
ATOM 789 O O . GLU A 1 97 ? 23.163 -2.582 -23.223 1.00 90.69 97 GLU A O 1
ATOM 794 N N . GLN A 1 98 ? 24.863 -3.486 -22.094 1.00 88.75 98 GLN A N 1
ATOM 795 C CA . GLN A 1 98 ? 24.497 -2.831 -20.833 1.00 88.75 98 GLN A CA 1
ATOM 796 C C . GLN A 1 98 ? 24.543 -1.299 -20.944 1.00 88.75 98 GLN A C 1
ATOM 798 O O . GLN A 1 98 ? 23.648 -0.609 -20.437 1.00 88.75 98 GLN A O 1
ATOM 803 N N . ALA A 1 99 ? 25.579 -0.743 -21.580 1.00 90.75 99 ALA A N 1
ATOM 804 C CA . ALA A 1 99 ? 25.715 0.697 -21.781 1.00 90.75 99 ALA A CA 1
ATOM 805 C C . ALA A 1 99 ? 24.580 1.243 -22.661 1.00 90.75 99 ALA A C 1
ATOM 807 O O . ALA A 1 99 ? 23.949 2.246 -22.303 1.00 90.75 99 ALA A O 1
ATOM 808 N N . ARG A 1 100 ? 24.245 0.536 -23.746 1.00 94.00 100 ARG A N 1
ATOM 809 C CA . ARG A 1 100 ? 23.110 0.856 -24.621 1.00 94.00 100 ARG A CA 1
ATOM 810 C C . ARG A 1 100 ? 21.779 0.847 -23.867 1.00 94.00 100 ARG A C 1
ATOM 812 O O . ARG A 1 100 ? 21.014 1.810 -23.961 1.00 94.00 100 ARG A O 1
ATOM 819 N N . ILE A 1 101 ? 21.510 -0.188 -23.071 1.00 90.69 101 ILE A N 1
ATOM 820 C CA . ILE A 1 101 ? 20.286 -0.285 -22.260 1.00 90.69 101 ILE A CA 1
ATOM 821 C C . ILE A 1 101 ? 20.201 0.875 -21.257 1.00 90.69 101 ILE A C 1
ATOM 823 O O . ILE A 1 101 ? 19.149 1.503 -21.128 1.00 90.69 101 ILE A O 1
ATOM 827 N N . LYS A 1 102 ? 21.302 1.230 -20.580 1.00 91.12 102 LYS A N 1
ATOM 828 C CA . LYS A 1 102 ? 21.337 2.385 -19.660 1.00 91.12 102 LYS A CA 1
ATOM 829 C C . LYS A 1 102 ? 21.025 3.700 -20.374 1.00 91.12 102 LYS A C 1
ATOM 831 O O . LYS A 1 102 ? 20.278 4.523 -19.838 1.00 91.12 102 LYS A O 1
ATOM 836 N N . GLN A 1 103 ? 21.565 3.903 -21.576 1.00 95.12 103 GLN A N 1
ATOM 837 C CA . GLN A 1 103 ? 21.251 5.081 -22.387 1.00 95.12 103 GLN A CA 1
ATOM 838 C C . GLN A 1 103 ? 19.768 5.121 -22.770 1.00 95.12 103 GLN A C 1
ATOM 840 O O . GLN A 1 103 ? 19.131 6.164 -22.612 1.00 95.12 103 GLN A O 1
ATOM 845 N N . LEU A 1 104 ? 19.192 3.990 -23.187 1.00 95.50 104 LEU A N 1
ATOM 846 C CA . LEU A 1 104 ? 17.762 3.882 -23.488 1.00 95.50 104 LEU A CA 1
ATOM 847 C C . LEU A 1 104 ? 16.896 4.219 -22.271 1.00 95.50 104 LEU A C 1
ATOM 849 O O . LEU A 1 104 ? 15.996 5.050 -22.382 1.00 95.50 104 LEU A O 1
ATOM 853 N N . ILE A 1 105 ? 17.206 3.659 -21.098 1.00 93.94 105 ILE A N 1
ATOM 854 C CA . ILE A 1 105 ? 16.502 3.970 -19.843 1.00 93.94 105 ILE A CA 1
ATOM 855 C C . ILE A 1 105 ? 16.569 5.472 -19.548 1.00 93.94 105 ILE A C 1
ATOM 857 O O . ILE A 1 105 ? 15.552 6.087 -19.228 1.00 93.94 105 ILE A O 1
ATOM 861 N N . LYS A 1 106 ? 17.744 6.094 -19.701 1.00 96.31 106 LYS A N 1
ATOM 862 C CA . LYS A 1 106 ? 17.919 7.539 -19.492 1.00 96.31 106 LYS A CA 1
ATOM 863 C C . LYS A 1 106 ? 17.046 8.363 -20.444 1.00 96.31 106 LYS A C 1
ATOM 865 O O . LYS A 1 106 ? 16.408 9.320 -20.006 1.00 96.31 106 LYS A O 1
ATOM 870 N N . VAL A 1 107 ? 16.993 7.993 -21.725 1.00 97.38 107 VAL A N 1
ATOM 871 C CA . VAL A 1 107 ? 16.160 8.668 -22.734 1.00 97.38 107 VAL A CA 1
ATOM 872 C C . VAL A 1 107 ? 14.672 8.506 -22.423 1.00 97.38 107 VAL A C 1
ATOM 874 O O . VAL A 1 107 ? 13.937 9.492 -22.463 1.00 97.38 107 VAL A O 1
ATOM 877 N N . VAL A 1 108 ? 14.228 7.295 -22.080 1.00 97.25 108 VAL A N 1
ATOM 878 C CA . VAL A 1 108 ? 12.830 7.012 -21.725 1.00 97.25 108 VAL A CA 1
ATOM 879 C C . VAL A 1 108 ? 12.421 7.790 -20.481 1.00 97.25 108 VAL A C 1
ATOM 881 O O . VAL A 1 108 ? 11.403 8.474 -20.514 1.00 97.25 108 VAL A O 1
ATOM 884 N N . ASN A 1 109 ? 13.234 7.768 -19.424 1.00 94.19 109 ASN A N 1
ATOM 885 C CA . ASN A 1 109 ? 12.953 8.516 -18.200 1.00 94.19 109 ASN A CA 1
ATOM 886 C C . ASN A 1 109 ? 12.858 10.018 -18.473 1.00 94.19 109 ASN A C 1
ATOM 888 O O . ASN A 1 109 ? 11.928 10.659 -17.996 1.00 94.19 109 ASN A O 1
ATOM 892 N N . LYS A 1 110 ? 13.755 10.572 -19.301 1.00 97.19 110 LYS A N 1
ATOM 893 C CA . LYS A 1 110 ? 13.683 11.982 -19.701 1.00 97.19 110 LYS A CA 1
ATOM 894 C C . LYS A 1 110 ? 12.365 12.297 -20.417 1.00 97.19 110 LYS A C 1
ATOM 896 O O . LYS A 1 110 ? 11.699 13.257 -20.044 1.00 97.19 110 LYS A O 1
ATOM 901 N N . LYS A 1 111 ? 11.966 11.481 -21.401 1.00 97.19 111 LYS A N 1
ATOM 902 C CA . LYS A 1 111 ? 10.688 11.649 -22.119 1.00 97.19 111 LYS A CA 1
ATOM 903 C C . LYS A 1 111 ? 9.487 11.533 -21.179 1.00 97.19 111 LYS A C 1
ATOM 905 O O . LYS A 1 111 ? 8.575 12.348 -21.262 1.00 97.19 111 LYS A O 1
ATOM 910 N N . LEU A 1 112 ? 9.511 10.563 -20.267 1.00 96.56 112 LEU A N 1
ATOM 911 C CA . LEU A 1 112 ? 8.455 10.351 -19.282 1.00 96.56 112 LEU A CA 1
ATOM 912 C C . LEU A 1 112 ? 8.310 11.560 -18.354 1.00 96.56 112 LEU A C 1
ATOM 914 O O . LEU A 1 112 ? 7.197 12.024 -18.136 1.00 96.56 112 LEU A O 1
ATOM 918 N N . THR A 1 113 ? 9.420 12.106 -17.850 1.00 95.62 113 THR A N 1
ATOM 919 C CA . THR A 1 113 ? 9.405 13.323 -17.031 1.00 95.62 113 THR A CA 1
ATOM 920 C C . THR A 1 113 ? 8.829 14.507 -17.802 1.00 95.62 113 THR A C 1
ATOM 922 O O . THR A 1 113 ? 7.996 15.227 -17.259 1.00 95.62 113 THR A O 1
ATOM 925 N N . THR A 1 114 ? 9.214 14.693 -19.067 1.00 97.50 114 THR A N 1
ATOM 926 C CA . THR A 1 114 ? 8.675 15.773 -19.906 1.00 97.50 114 THR A CA 1
ATOM 927 C C . THR A 1 114 ? 7.168 15.631 -20.135 1.00 97.50 114 THR A C 1
ATOM 929 O O . THR A 1 114 ? 6.430 16.595 -19.943 1.00 97.50 114 THR A O 1
ATOM 932 N N . GLU A 1 115 ? 6.684 14.441 -20.497 1.00 97.00 115 GLU A N 1
ATOM 933 C CA . GLU A 1 115 ? 5.246 14.204 -20.693 1.00 97.00 115 GLU A CA 1
ATOM 934 C C . GLU A 1 115 ? 4.453 14.327 -19.387 1.00 97.00 115 GLU A C 1
ATOM 936 O O . GLU A 1 115 ? 3.340 14.861 -19.379 1.00 97.00 115 GLU A O 1
ATOM 941 N N . PHE A 1 116 ? 5.036 13.906 -18.263 1.00 96.19 116 PHE A N 1
ATOM 942 C CA . PHE A 1 116 ? 4.437 14.090 -16.946 1.00 96.19 116 PHE A CA 1
ATOM 943 C C . PHE A 1 116 ? 4.292 15.576 -16.601 1.00 96.19 116 PHE A C 1
ATOM 945 O O . PHE A 1 116 ? 3.191 16.016 -16.282 1.00 96.19 116 PHE A O 1
ATOM 952 N N . GLN A 1 117 ? 5.357 16.369 -16.752 1.00 96.12 117 GLN A N 1
ATOM 953 C CA . GLN A 1 117 ? 5.328 17.819 -16.517 1.00 96.12 117 GLN A CA 1
ATOM 954 C C . GLN A 1 117 ? 4.325 18.532 -17.426 1.00 96.12 117 GLN A C 1
ATOM 956 O O . GLN A 1 117 ? 3.605 19.431 -16.988 1.00 96.12 117 GLN A O 1
ATOM 961 N N . LYS A 1 118 ? 4.242 18.120 -18.695 1.00 97.38 118 LYS A N 1
ATOM 962 C CA . LYS A 1 118 ? 3.266 18.649 -19.652 1.00 97.38 118 LYS A CA 1
ATOM 963 C C . LYS A 1 118 ? 1.835 18.343 -19.212 1.00 97.38 118 LYS A C 1
ATOM 965 O O . LYS A 1 118 ? 0.991 19.237 -19.217 1.00 97.38 118 LYS A O 1
ATOM 970 N N . SER A 1 119 ? 1.577 17.106 -18.796 1.00 95.94 119 SER A N 1
ATOM 971 C CA . SER A 1 119 ? 0.264 16.660 -18.317 1.00 95.94 119 SER A CA 1
ATOM 972 C C . SER A 1 119 ? -0.137 17.357 -17.016 1.00 95.94 119 SER A C 1
ATOM 974 O O . SER A 1 119 ? -1.269 17.817 -16.885 1.00 95.94 119 SER A O 1
ATOM 976 N N . GLU A 1 120 ? 0.799 17.496 -16.078 1.00 95.12 120 GLU A N 1
ATOM 977 C CA . GLU A 1 120 ? 0.615 18.230 -14.827 1.00 95.12 120 GLU A CA 1
ATOM 978 C C . GLU A 1 120 ? 0.293 19.706 -15.089 1.00 95.12 120 GLU A C 1
ATOM 980 O O . GLU A 1 120 ? -0.698 20.232 -14.579 1.00 95.12 120 GLU A O 1
ATOM 985 N N . THR A 1 121 ? 1.078 20.363 -15.944 1.00 96.31 121 THR A N 1
ATOM 986 C CA . T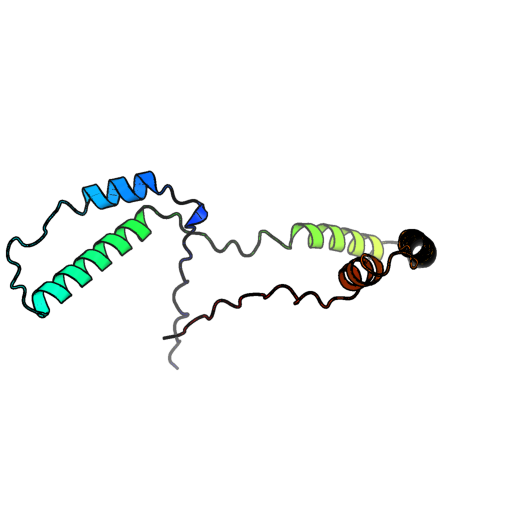HR A 1 121 ? 0.845 21.760 -16.333 1.00 96.31 121 THR A CA 1
ATOM 987 C C . THR A 1 121 ? -0.528 21.923 -16.983 1.00 96.31 121 THR A C 1
ATOM 989 O O . THR A 1 121 ? -1.295 22.806 -16.600 1.00 96.31 121 THR A O 1
ATOM 992 N N . ALA A 1 122 ? -0.880 21.046 -17.927 1.00 96.88 122 ALA A N 1
ATOM 993 C CA . ALA A 1 122 ? -2.179 21.065 -18.593 1.00 96.88 122 ALA A CA 1
ATOM 994 C C . ALA A 1 122 ? -3.339 20.888 -17.599 1.00 96.88 122 ALA A C 1
ATOM 996 O O . ALA A 1 122 ? -4.326 21.625 -17.662 1.00 96.88 122 ALA A O 1
ATOM 997 N N . TYR A 1 123 ? -3.200 19.960 -16.648 1.00 95.69 123 TYR A N 1
ATOM 998 C CA . TYR A 1 123 ? -4.171 19.740 -15.581 1.00 95.69 123 TYR A CA 1
ATOM 999 C C . TYR A 1 123 ? -4.367 20.998 -14.727 1.00 95.69 123 TYR A C 1
ATOM 1001 O O . TYR A 1 123 ? -5.504 21.441 -14.536 1.00 95.69 123 TYR A O 1
ATOM 1009 N N . TRP A 1 124 ? -3.282 21.612 -14.248 1.00 90.88 124 TRP A N 1
ATOM 1010 C CA . TRP A 1 124 ? -3.371 22.803 -13.403 1.00 90.88 124 TRP A CA 1
ATOM 1011 C C . TRP A 1 124 ? -3.894 24.027 -14.155 1.00 90.88 124 TRP A C 1
ATOM 1013 O O . TRP A 1 124 ? -4.702 24.766 -13.598 1.00 90.88 124 TRP A O 1
ATOM 1023 N N . VAL A 1 125 ? -3.537 24.207 -15.430 1.00 94.81 125 VAL A N 1
ATOM 1024 C CA . VAL A 1 125 ? -4.101 25.265 -16.285 1.00 94.81 125 VAL A CA 1
ATOM 1025 C C . VAL A 1 125 ? -5.605 25.072 -16.475 1.00 94.81 125 VAL A C 1
ATOM 1027 O O . VAL A 1 125 ? -6.371 26.021 -16.310 1.00 94.81 125 VAL A O 1
ATOM 1030 N N . ALA A 1 126 ? -6.057 23.853 -16.785 1.00 93.50 126 ALA A N 1
ATOM 1031 C CA . ALA A 1 126 ? -7.482 23.553 -16.912 1.00 93.50 126 ALA A CA 1
ATOM 1032 C C . ALA A 1 126 ? -8.226 23.791 -15.588 1.00 93.50 126 ALA A C 1
ATOM 1034 O O . ALA A 1 126 ? -9.313 24.375 -15.567 1.00 93.50 126 ALA A O 1
ATOM 1035 N N . LYS A 1 127 ? -7.616 23.404 -14.462 1.00 89.19 127 LYS A N 1
ATOM 1036 C CA . LYS A 1 127 ? -8.161 23.668 -13.129 1.00 89.19 127 LYS A CA 1
ATOM 1037 C C . LYS A 1 127 ? -8.242 25.156 -12.815 1.00 89.19 127 LYS A C 1
ATOM 1039 O O . LYS A 1 127 ? -9.304 25.592 -12.377 1.00 89.19 127 LYS A O 1
ATOM 1044 N N . ALA A 1 128 ? -7.196 25.931 -13.080 1.00 88.06 128 ALA A N 1
ATOM 1045 C CA . ALA A 1 128 ? -7.194 27.376 -12.877 1.00 88.06 128 ALA A CA 1
ATOM 1046 C C . ALA A 1 128 ? -8.284 28.060 -13.717 1.00 88.06 128 ALA A C 1
ATOM 1048 O O . ALA A 1 128 ? -9.070 28.835 -13.180 1.00 88.06 128 ALA A O 1
ATOM 1049 N N . LYS A 1 129 ? -8.421 27.681 -14.996 1.00 90.44 129 LYS A N 1
ATOM 1050 C CA . LYS A 1 129 ? -9.488 28.175 -15.888 1.00 90.44 129 LYS A CA 1
ATOM 1051 C C . LYS A 1 129 ? -10.900 27.866 -15.376 1.00 90.44 129 LYS A C 1
ATOM 1053 O O . LYS A 1 129 ? -11.819 28.635 -15.628 1.00 90.44 129 LYS A O 1
ATOM 1058 N N . SER A 1 130 ? -11.087 26.764 -14.646 1.00 87.56 130 SER A N 1
ATOM 1059 C CA . SER A 1 130 ? -12.391 26.394 -14.070 1.00 87.56 130 SER A CA 1
ATOM 1060 C C . SER A 1 130 ? -12.803 27.227 -12.842 1.00 87.56 130 SER A C 1
ATOM 1062 O O . SER A 1 130 ? -13.935 27.112 -12.355 1.00 87.56 130 SER A O 1
ATOM 1064 N N . ILE A 1 131 ? -11.896 28.042 -12.295 1.00 87.00 131 ILE A N 1
ATOM 1065 C CA . ILE A 1 131 ? -12.161 28.900 -11.140 1.00 87.00 131 ILE A CA 1
ATOM 1066 C C . ILE A 1 131 ? -12.621 30.269 -11.655 1.00 87.00 131 ILE A C 1
ATOM 1068 O O . ILE A 1 131 ? -11.828 31.063 -12.150 1.00 87.00 131 ILE A O 1
ATOM 1072 N N . ASN A 1 132 ? -13.919 30.556 -11.527 1.00 87.25 132 ASN A N 1
ATOM 1073 C CA . ASN A 1 132 ? -14.478 31.860 -11.875 1.00 87.25 132 ASN A CA 1
ATOM 1074 C C . ASN A 1 132 ? -14.204 32.870 -10.747 1.00 87.25 132 ASN A C 1
ATOM 1076 O O . ASN A 1 132 ? -14.749 32.733 -9.653 1.00 87.25 132 ASN A O 1
ATOM 1080 N N . TYR A 1 133 ? -13.377 33.882 -11.015 1.00 84.19 133 TYR A N 1
ATOM 1081 C CA . TYR A 1 133 ? -13.045 34.943 -10.055 1.00 84.19 133 TYR A CA 1
ATOM 1082 C C . TYR A 1 133 ? -14.171 35.966 -9.863 1.00 84.19 133 TYR A C 1
ATOM 1084 O O . TYR A 1 133 ? -14.157 36.706 -8.888 1.00 84.19 133 TYR A O 1
ATOM 1092 N N . LYS A 1 134 ? -15.167 35.999 -10.760 1.00 88.00 134 LYS A N 1
ATOM 1093 C CA . LYS A 1 134 ? -16.320 36.904 -10.640 1.00 88.00 134 LYS A CA 1
ATOM 1094 C C . LYS A 1 134 ? -17.295 36.472 -9.536 1.00 88.00 134 LYS A C 1
ATOM 1096 O O . LYS A 1 134 ? -18.076 37.282 -9.053 1.00 88.00 134 LYS A O 1
ATOM 1101 N N . GLU A 1 135 ? -17.248 35.206 -9.116 1.00 88.88 135 GLU A N 1
ATOM 1102 C CA . GLU A 1 135 ? -18.087 34.656 -8.046 1.00 88.88 135 GLU A CA 1
ATOM 1103 C C . GLU A 1 135 ? -17.300 34.561 -6.727 1.00 88.88 135 GLU A C 1
ATOM 1105 O O . GLU A 1 135 ? -16.839 33.482 -6.338 1.00 88.88 135 GLU A O 1
ATOM 1110 N N . ASN A 1 136 ? -17.172 35.686 -6.011 1.00 84.56 136 ASN A N 1
ATOM 1111 C CA . ASN A 1 136 ? -16.412 35.779 -4.752 1.00 84.56 136 ASN A CA 1
ATOM 1112 C C . ASN A 1 136 ? -16.783 34.695 -3.721 1.00 84.56 136 ASN A C 1
ATOM 1114 O O . ASN A 1 136 ? -15.902 34.158 -3.048 1.00 84.56 136 ASN A O 1
ATOM 1118 N N . SER A 1 137 ? -18.064 34.315 -3.632 1.00 86.88 137 SER A N 1
ATOM 1119 C CA . SER A 1 137 ? -18.550 33.300 -2.683 1.00 86.88 137 SER A CA 1
ATOM 1120 C C . SER A 1 137 ? -18.016 31.888 -2.955 1.00 86.88 137 SER A C 1
ATOM 1122 O O . SER A 1 137 ? -17.874 31.090 -2.028 1.00 86.88 137 SER A O 1
ATOM 1124 N N . LYS A 1 138 ? -17.680 31.560 -4.210 1.00 84.50 138 LYS A N 1
ATOM 1125 C CA . LYS A 1 138 ? -17.178 30.232 -4.612 1.00 84.50 138 LYS A CA 1
ATOM 1126 C C . LYS A 1 138 ? -15.677 30.220 -4.890 1.00 84.50 138 LYS A C 1
ATOM 1128 O O . LYS A 1 138 ? -15.073 29.145 -4.849 1.00 84.50 138 LYS A O 1
ATOM 1133 N N . PHE A 1 139 ? -15.079 31.381 -5.152 1.00 85.69 139 PHE A N 1
ATOM 1134 C CA . PHE A 1 139 ? -13.666 31.538 -5.494 1.00 85.69 139 PHE A CA 1
ATOM 1135 C C . PHE A 1 139 ? -12.739 30.970 -4.408 1.00 85.69 139 PHE A C 1
ATOM 1137 O O . PHE A 1 139 ? -12.045 29.974 -4.634 1.00 85.69 139 PHE A O 1
ATOM 1144 N N . PHE A 1 140 ? -12.808 31.518 -3.191 1.00 85.25 140 PHE A N 1
ATOM 1145 C CA . PHE A 1 140 ? -11.964 31.079 -2.075 1.00 85.25 140 PHE A CA 1
ATOM 1146 C C . PHE A 1 140 ? -12.277 29.649 -1.625 1.00 85.25 140 PHE A C 1
ATOM 1148 O O . PHE A 1 140 ? -11.366 28.889 -1.304 1.00 85.25 140 PHE A O 1
ATOM 1155 N N . GLY A 1 141 ? -13.547 29.233 -1.674 1.00 85.19 141 GLY A N 1
ATOM 1156 C CA . GLY A 1 141 ? -13.943 27.861 -1.347 1.00 85.19 141 GLY A CA 1
ATOM 1157 C C . GLY A 1 141 ? -13.321 26.817 -2.282 1.00 85.19 141 GLY A C 1
ATOM 1158 O O . GLY A 1 141 ? -12.916 25.745 -1.828 1.00 85.19 141 GLY A O 1
ATOM 1159 N N . ARG A 1 142 ? -13.202 27.123 -3.582 1.00 83.94 142 ARG A N 1
ATOM 1160 C CA . ARG A 1 142 ? -12.553 26.236 -4.562 1.00 83.94 142 ARG A CA 1
ATOM 1161 C C . ARG A 1 142 ? -11.036 26.225 -4.409 1.00 83.94 142 ARG A C 1
ATOM 1163 O O . ARG A 1 142 ? -10.465 25.140 -4.419 1.00 83.94 142 ARG A O 1
ATOM 1170 N N . ILE A 1 143 ? -10.404 27.384 -4.224 1.00 84.75 143 ILE A N 1
ATOM 1171 C CA . ILE A 1 143 ? -8.950 27.493 -4.018 1.00 84.75 143 ILE A CA 1
ATOM 1172 C C . ILE A 1 143 ? -8.533 26.762 -2.737 1.00 84.75 143 ILE A C 1
ATOM 1174 O O . ILE A 1 143 ? -7.653 25.902 -2.770 1.00 84.75 143 ILE A O 1
ATOM 1178 N N . ASN A 1 144 ? -9.234 27.000 -1.626 1.00 85.88 144 ASN A N 1
ATOM 1179 C CA . ASN A 1 144 ? -8.900 26.397 -0.337 1.00 85.88 144 ASN A CA 1
ATOM 1180 C C . ASN A 1 144 ? -8.942 24.862 -0.364 1.00 85.88 144 ASN A C 1
ATOM 1182 O O . ASN A 1 144 ? -8.193 24.232 0.368 1.00 85.88 144 ASN A O 1
ATOM 1186 N N . ARG A 1 145 ? -9.736 24.213 -1.226 1.00 82.88 145 ARG A N 1
ATOM 1187 C CA . ARG A 1 145 ? -9.715 22.739 -1.340 1.00 82.88 145 ARG A CA 1
ATOM 1188 C C . ARG A 1 145 ? -8.378 22.175 -1.824 1.00 82.88 145 ARG A C 1
ATOM 1190 O O . ARG A 1 145 ? -8.067 21.031 -1.493 1.00 82.88 145 ARG A O 1
ATOM 1197 N N . TYR A 1 146 ? -7.626 22.941 -2.610 1.00 81.75 146 TYR A N 1
ATOM 1198 C CA . TYR A 1 146 ? -6.355 22.498 -3.184 1.00 81.75 146 TYR A CA 1
ATOM 1199 C C . TYR A 1 146 ? -5.160 22.864 -2.302 1.00 81.75 146 TYR A C 1
ATOM 1201 O O . TYR A 1 146 ? -4.219 22.082 -2.221 1.00 81.75 146 TYR A O 1
ATOM 1209 N N . TYR A 1 147 ? -5.225 24.004 -1.608 1.00 80.25 147 TYR A N 1
ATOM 1210 C CA . TYR A 1 147 ? -4.111 24.525 -0.806 1.00 80.25 147 TYR A CA 1
ATOM 1211 C C . TYR A 1 147 ? -4.278 24.341 0.706 1.00 80.25 147 TYR A C 1
ATOM 1213 O O . TYR A 1 147 ? -3.340 24.599 1.458 1.00 80.25 147 TYR A O 1
ATOM 1221 N N . LYS A 1 148 ? -5.444 23.888 1.188 1.00 79.62 148 LYS A N 1
ATOM 1222 C CA . LYS A 1 148 ? -5.611 23.586 2.612 1.00 79.62 148 LYS A CA 1
ATOM 1223 C C . LYS A 1 148 ? -4.736 22.392 2.967 1.00 79.62 148 LYS A C 1
ATOM 1225 O O . LYS A 1 148 ? -4.881 21.311 2.394 1.00 79.62 148 LYS A O 1
ATO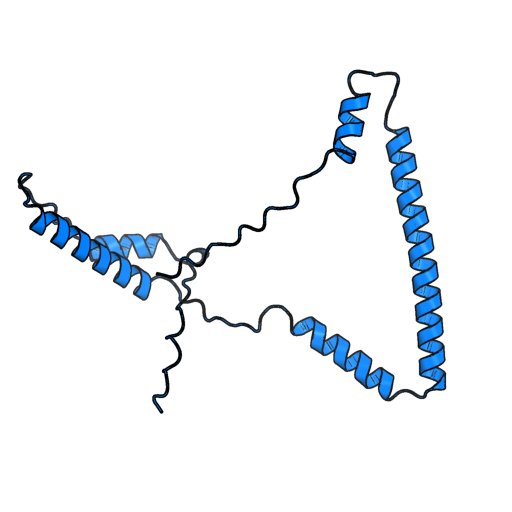M 1230 N N . TYR A 1 149 ? -3.856 22.611 3.937 1.00 79.75 149 TYR A N 1
ATOM 1231 C CA . TYR A 1 149 ? -3.072 21.563 4.567 1.00 79.75 149 TYR A CA 1
ATOM 1232 C C . TYR A 1 149 ? -4.004 20.417 4.973 1.00 79.75 149 TYR A C 1
ATOM 1234 O O . TYR A 1 149 ? -4.938 20.603 5.757 1.00 79.75 149 TYR A O 1
ATOM 1242 N N . LYS A 1 150 ? -3.791 19.239 4.388 1.00 80.12 150 LYS A N 1
ATOM 1243 C CA . LYS A 1 150 ? -4.430 18.011 4.852 1.00 80.12 150 LYS A CA 1
ATOM 1244 C C . LYS A 1 150 ? -3.510 17.459 5.923 1.00 80.12 150 LYS A C 1
ATOM 1246 O O . LYS A 1 150 ? -2.336 17.242 5.625 1.00 80.12 150 LYS A O 1
ATOM 1251 N N . GLU A 1 151 ? -4.019 17.264 7.142 1.00 79.19 151 GLU A N 1
ATOM 1252 C CA . GLU A 1 151 ? -3.234 16.572 8.164 1.00 79.19 151 GLU A CA 1
ATOM 1253 C C . GLU A 1 151 ? -2.702 15.269 7.550 1.00 79.19 151 GLU A C 1
ATOM 1255 O O . GLU A 1 151 ? -3.489 14.520 6.952 1.00 79.19 151 GLU A O 1
ATOM 1260 N N . PRO A 1 152 ? -1.384 15.010 7.622 1.00 77.12 152 PRO A N 1
ATOM 1261 C CA . PRO A 1 152 ? -0.850 13.740 7.173 1.00 77.12 152 PRO A CA 1
ATOM 1262 C C . PRO A 1 152 ? -1.603 12.634 7.918 1.00 77.12 152 PRO A C 1
ATOM 1264 O O . PRO A 1 152 ? -1.909 12.801 9.104 1.00 77.12 152 PRO A O 1
ATOM 1267 N N . PRO A 1 153 ? -1.948 11.522 7.247 1.00 69.94 153 PRO A N 1
ATOM 1268 C CA . PRO A 1 153 ? -2.703 10.453 7.880 1.00 69.94 153 PRO A CA 1
ATOM 1269 C C . PRO A 1 153 ? -1.992 10.041 9.172 1.00 69.94 153 PRO A C 1
ATOM 1271 O O . PRO A 1 153 ? -0.834 9.618 9.139 1.00 69.9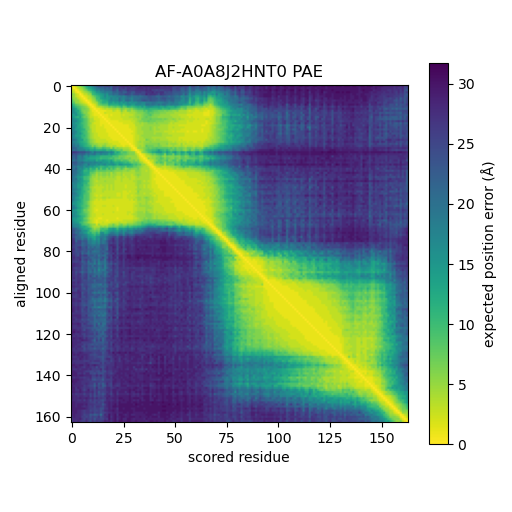4 153 PRO A O 1
ATOM 1274 N N . ARG A 1 154 ? -2.666 10.220 10.317 1.00 72.88 154 ARG A N 1
ATOM 1275 C CA . ARG A 1 154 ? -2.107 9.872 11.626 1.00 72.88 154 ARG A CA 1
ATOM 1276 C C . ARG A 1 154 ? -1.856 8.373 11.644 1.00 72.88 154 ARG A C 1
ATOM 1278 O O . ARG A 1 154 ? -2.783 7.574 11.759 1.00 72.88 154 ARG A O 1
ATOM 1285 N N . ILE A 1 155 ? -0.589 7.988 11.537 1.00 64.75 155 ILE A N 1
ATOM 1286 C CA . ILE A 1 155 ? -0.162 6.623 11.818 1.00 64.75 155 ILE A CA 1
ATOM 1287 C C . ILE A 1 155 ? -0.272 6.475 13.333 1.00 64.75 155 ILE A C 1
ATOM 1289 O O . ILE A 1 155 ? 0.620 6.896 14.070 1.00 64.75 155 ILE A O 1
ATOM 1293 N N . VAL A 1 156 ? -1.400 5.939 13.804 1.00 70.25 156 VAL A N 1
ATOM 1294 C CA . VAL A 1 156 ? -1.595 5.605 15.217 1.00 70.25 156 VAL A CA 1
ATOM 1295 C C . VAL A 1 156 ? -0.566 4.532 15.563 1.00 70.25 156 VAL A C 1
ATOM 1297 O O . VAL A 1 156 ? -0.750 3.351 15.268 1.00 70.25 156 VAL A O 1
ATOM 1300 N N . LYS A 1 157 ? 0.564 4.947 16.142 1.00 61.09 157 LYS A N 1
ATOM 1301 C CA . LYS A 1 157 ? 1.503 4.033 16.787 1.00 61.09 157 LYS A CA 1
ATOM 1302 C C . LYS A 1 157 ? 0.767 3.482 18.002 1.00 61.09 157 LYS A C 1
ATOM 1304 O O . LYS A 1 157 ? 0.631 4.176 19.004 1.00 61.09 157 LYS A O 1
ATOM 1309 N N . LEU A 1 158 ? 0.226 2.272 17.881 1.00 57.75 158 LEU A N 1
ATOM 1310 C CA . LEU A 1 158 ? -0.315 1.546 19.023 1.00 57.75 158 LEU A CA 1
ATOM 1311 C C . LEU A 1 158 ? 0.823 1.405 20.035 1.00 57.75 158 LEU A C 1
ATOM 1313 O O . LEU A 1 158 ? 1.807 0.716 19.766 1.00 57.75 158 LEU A O 1
ATOM 1317 N N . ALA A 1 159 ? 0.716 2.130 21.147 1.00 50.09 159 ALA A N 1
ATOM 1318 C CA . ALA A 1 159 ? 1.669 2.057 22.234 1.00 50.09 159 ALA A CA 1
ATOM 1319 C C . ALA A 1 159 ? 1.736 0.602 22.705 1.00 50.09 159 ALA A C 1
ATOM 1321 O O . ALA A 1 159 ? 0.753 0.042 23.188 1.00 50.09 159 ALA A O 1
ATOM 1322 N N . HIS A 1 160 ? 2.892 -0.030 22.527 1.00 48.06 160 HIS A N 1
ATOM 1323 C CA . HIS A 1 160 ? 3.236 -1.208 23.302 1.00 48.06 160 HIS A CA 1
ATOM 1324 C C . HIS A 1 160 ? 3.495 -0.723 24.725 1.00 48.06 160 HIS A C 1
ATOM 1326 O O . HIS A 1 160 ? 4.598 -0.299 25.056 1.00 48.06 160 HIS A O 1
ATOM 1332 N N . THR A 1 161 ? 2.445 -0.720 25.542 1.00 47.31 161 THR A N 1
ATOM 1333 C CA . THR A 1 161 ? 2.547 -0.585 26.991 1.00 47.31 161 THR A CA 1
ATOM 1334 C C . THR A 1 161 ? 3.296 -1.815 27.496 1.00 47.31 161 THR A C 1
ATOM 1336 O O . THR A 1 161 ? 2.717 -2.887 27.653 1.00 47.31 161 THR A O 1
ATOM 1339 N N . GLN A 1 162 ? 4.610 -1.679 27.666 1.00 42.28 162 GLN A N 1
ATOM 1340 C CA . GLN A 1 162 ? 5.396 -2.603 28.472 1.00 42.28 162 GLN A CA 1
ATOM 1341 C C . GLN A 1 162 ? 5.040 -2.319 29.936 1.00 42.28 162 GLN A C 1
ATOM 1343 O O . GLN A 1 162 ? 5.277 -1.217 30.430 1.00 42.28 162 GLN A O 1
ATOM 1348 N N . LYS A 1 163 ? 4.380 -3.285 30.573 1.00 42.53 163 LYS A N 1
ATOM 1349 C CA . LYS A 1 163 ? 4.375 -3.466 32.024 1.00 42.53 163 LYS A CA 1
ATOM 1350 C C . LYS A 1 163 ? 5.270 -4.653 32.329 1.00 42.53 163 LYS A C 1
ATOM 1352 O O . LYS A 1 163 ? 5.235 -5.601 31.510 1.00 42.53 163 LYS A O 1
#

Nearest PDB structures (foldseek):
  8t9d-assembly1_W  TM=3.114E-01  e=3.174E+00  Homo sapiens